Protein AF-A0A968E158-F1 (afdb_monomer_lite)

Foldseek 3Di:
DVVVCVVVVVPDDPDDDDQALVVVLVCCLVDPPPAQEDEEEQCRDDPAGSVNSVVSSCVSPVRRHYHYDYDDDD

Radius of gyration: 12.95 Å; chains: 1; bounding box: 38×27×29 Å

Secondary structure (DSSP, 8-state):
-HHHHGGGTTT-------SSHHHHHHHHHHSTTS-SEEEEETT-SSSS-HHHHHHHHHHH-TT-EEEEE-----

Structure (mmCIF, N/CA/C/O backbone):
data_AF-A0A968E158-F1
#
_entry.id   AF-A0A968E158-F1
#
loop_
_atom_site.group_PDB
_atom_site.id
_atom_site.type_symbol
_atom_site.label_atom_id
_atom_site.label_alt_id
_atom_site.label_comp_id
_atom_site.label_asym_id
_atom_site.label_entity_id
_atom_site.label_seq_id
_atom_site.pdbx_PDB_ins_code
_atom_site.Cartn_x
_atom_site.Cartn_y
_atom_site.Cartn_z
_atom_site.occupancy
_atom_site.B_iso_or_equiv
_atom_site.auth_seq_id
_atom_site.auth_comp_id
_atom_site.auth_asym_id
_atom_site.auth_atom_id
_atom_site.pdbx_PDB_model_num
ATOM 1 N N . VAL A 1 1 ? -1.638 -2.753 -16.493 1.00 74.94 1 VAL A N 1
ATOM 2 C CA . VAL A 1 1 ? -2.067 -3.664 -15.401 1.00 74.94 1 VAL A CA 1
ATOM 3 C C . VAL A 1 1 ? -3.463 -4.269 -15.583 1.00 74.94 1 VAL A C 1
ATOM 5 O O . VAL A 1 1 ? -3.635 -5.418 -15.21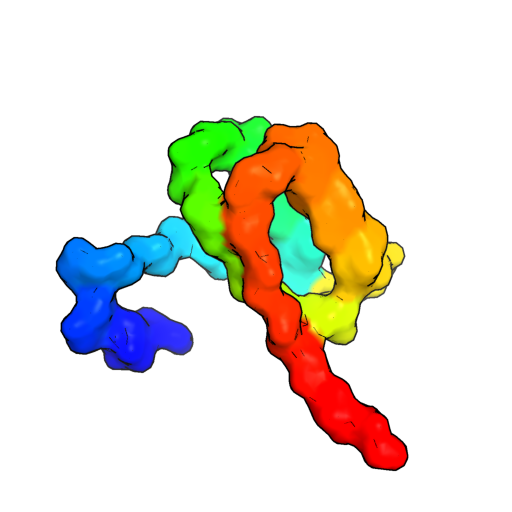3 1.00 74.94 1 VAL A O 1
ATOM 8 N N . ARG A 1 2 ? -4.449 -3.574 -16.182 1.00 81.50 2 ARG A N 1
ATOM 9 C CA . ARG A 1 2 ? -5.840 -4.078 -16.290 1.00 81.50 2 ARG A CA 1
ATOM 10 C C . ARG A 1 2 ? -5.974 -5.454 -16.967 1.00 81.50 2 ARG A C 1
ATOM 12 O O . ARG A 1 2 ? -6.565 -6.347 -16.383 1.00 81.50 2 ARG A O 1
ATOM 19 N N . ASN A 1 3 ? -5.340 -5.671 -18.124 1.00 85.31 3 ASN A N 1
ATOM 20 C CA . ASN A 1 3 ? -5.396 -6.970 -18.822 1.00 85.31 3 ASN A CA 1
ATOM 21 C C . ASN A 1 3 ? -4.820 -8.137 -18.004 1.00 85.31 3 ASN A C 1
ATOM 23 O O . ASN A 1 3 ? -5.280 -9.262 -18.148 1.00 85.31 3 ASN A O 1
ATOM 27 N N . THR A 1 4 ? -3.835 -7.871 -17.143 1.00 84.62 4 THR A N 1
ATOM 28 C CA . THR A 1 4 ? -3.229 -8.875 -16.255 1.00 84.62 4 THR A CA 1
ATOM 29 C C . THR A 1 4 ? -4.181 -9.287 -15.136 1.00 84.62 4 THR A C 1
ATOM 31 O O . THR A 1 4 ? -4.159 -10.433 -14.703 1.00 84.62 4 THR A O 1
ATOM 34 N N . LEU A 1 5 ? -5.028 -8.361 -14.679 1.00 87.50 5 LEU A N 1
ATOM 35 C CA . LEU A 1 5 ? -6.012 -8.613 -13.627 1.00 87.50 5 LEU A CA 1
ATOM 36 C C . LEU A 1 5 ? -7.315 -9.208 -14.163 1.00 87.50 5 LEU A C 1
ATOM 38 O O . LEU A 1 5 ? -8.069 -9.770 -13.379 1.00 87.50 5 LEU A O 1
ATOM 42 N N . LYS A 1 6 ? -7.546 -9.144 -15.481 1.00 89.06 6 LYS A N 1
ATOM 43 C CA . LYS A 1 6 ? -8.766 -9.631 -16.136 1.00 89.06 6 LYS A CA 1
ATOM 44 C C . LYS A 1 6 ? -9.202 -11.045 -15.711 1.00 89.06 6 LYS A C 1
ATOM 46 O O . LYS A 1 6 ? -10.377 -11.227 -15.413 1.00 89.06 6 LYS A O 1
ATOM 51 N N . PRO A 1 7 ? -8.303 -12.045 -15.606 1.00 91.81 7 PRO A N 1
ATOM 52 C CA . PRO A 1 7 ? -8.683 -13.390 -15.158 1.00 91.81 7 PRO A CA 1
ATOM 53 C C . PRO A 1 7 ? -9.135 -13.474 -13.690 1.00 91.81 7 PRO A C 1
ATOM 55 O O . PRO A 1 7 ? -9.664 -14.498 -13.272 1.00 91.81 7 PRO A O 1
ATOM 58 N N . PHE A 1 8 ? -8.898 -12.426 -12.899 1.00 91.62 8 PHE A N 1
ATOM 59 C CA . PHE A 1 8 ? -9.142 -12.375 -11.459 1.00 91.62 8 PHE A CA 1
ATOM 60 C C . PHE A 1 8 ? -10.157 -11.293 -11.065 1.00 91.62 8 PHE A C 1
ATOM 62 O O . PHE A 1 8 ? -10.275 -10.997 -9.879 1.00 91.62 8 PHE A O 1
ATOM 69 N N . GLU A 1 9 ? -10.892 -10.711 -12.018 1.00 88.19 9 GLU A N 1
ATOM 70 C CA . GLU A 1 9 ? -11.814 -9.584 -11.781 1.00 88.19 9 GLU A CA 1
ATOM 71 C C . GLU A 1 9 ? -12.918 -9.892 -10.753 1.00 88.19 9 GLU A C 1
ATOM 73 O O . GLU A 1 9 ? -13.396 -8.986 -10.078 1.00 88.19 9 GLU A O 1
ATOM 78 N N . GLU A 1 10 ? -13.280 -11.165 -10.566 1.00 91.56 10 GLU A N 1
ATOM 79 C CA . GLU A 1 10 ? -14.245 -11.594 -9.540 1.00 91.56 10 GLU A CA 1
ATOM 80 C C . GLU A 1 10 ? -13.679 -11.563 -8.110 1.00 91.56 10 GLU A C 1
ATOM 82 O O . GLU A 1 10 ? -14.434 -11.586 -7.140 1.00 91.56 10 GLU A O 1
ATOM 87 N N . ARG A 1 11 ? -12.349 -11.547 -7.962 1.00 90.94 11 ARG A N 1
ATOM 88 C CA . ARG A 1 11 ? -11.650 -11.621 -6.665 1.00 90.94 11 ARG A CA 1
ATOM 89 C C . ARG A 1 11 ? -10.835 -10.374 -6.352 1.00 90.94 11 ARG A C 1
ATOM 91 O O . ARG A 1 11 ? -10.577 -10.097 -5.186 1.00 90.94 11 ARG A O 1
ATOM 98 N N . LEU A 1 12 ? -10.389 -9.657 -7.380 1.00 90.44 12 LEU A N 1
ATOM 99 C CA . LEU A 1 12 ? -9.523 -8.493 -7.273 1.00 90.44 12 LEU A CA 1
ATOM 100 C C . LEU A 1 12 ? -10.135 -7.330 -8.042 1.00 90.44 12 LEU A C 1
ATOM 102 O O . LEU A 1 12 ? -10.349 -7.407 -9.251 1.00 90.44 12 LEU A O 1
ATOM 106 N N . ILE A 1 13 ? -10.342 -6.219 -7.341 1.00 91.06 13 ILE A N 1
ATOM 107 C CA . ILE A 1 13 ? -10.846 -4.983 -7.930 1.00 91.06 13 ILE A CA 1
ATOM 108 C C . ILE A 1 13 ? -9.730 -3.948 -7.878 1.00 91.06 13 ILE A C 1
ATOM 110 O O . ILE A 1 13 ? -9.298 -3.526 -6.807 1.00 91.06 13 ILE A O 1
ATOM 114 N N . LEU A 1 14 ? -9.272 -3.507 -9.049 1.00 90.62 14 LEU A N 1
ATOM 115 C CA . LEU A 1 14 ? -8.377 -2.361 -9.133 1.00 90.62 14 LEU A CA 1
ATOM 116 C C . LEU A 1 14 ? -9.192 -1.084 -8.929 1.00 90.62 14 LEU A C 1
ATOM 118 O O . LEU A 1 14 ? -9.852 -0.614 -9.857 1.00 90.62 14 LEU A O 1
ATOM 122 N N . ARG A 1 15 ? -9.157 -0.549 -7.707 1.00 92.31 15 ARG A N 1
ATOM 123 C CA . ARG A 1 15 ? -9.905 0.658 -7.344 1.00 92.31 15 ARG A CA 1
ATOM 124 C C . ARG A 1 15 ? -9.319 1.914 -7.982 1.00 92.31 15 ARG A C 1
ATOM 126 O O . ARG A 1 15 ? -10.003 2.549 -8.776 1.00 92.31 15 ARG A O 1
ATOM 133 N N . ASP A 1 16 ? -8.059 2.217 -7.682 1.00 93.62 16 ASP A N 1
ATOM 134 C CA . ASP A 1 16 ? -7.384 3.441 -8.116 1.00 93.62 16 ASP A CA 1
ATOM 135 C C . ASP A 1 16 ? -5.917 3.167 -8.475 1.00 93.62 16 ASP A C 1
ATOM 137 O O . ASP A 1 16 ? -5.316 2.199 -8.009 1.00 93.62 16 ASP A O 1
ATOM 141 N N . ILE A 1 17 ? -5.345 4.020 -9.329 1.00 91.75 17 ILE A N 1
ATOM 142 C CA . ILE A 1 17 ? -3.924 4.005 -9.699 1.00 91.75 17 ILE A CA 1
ATOM 143 C C . ILE A 1 17 ? -3.395 5.427 -9.529 1.00 91.75 17 ILE A C 1
ATOM 145 O O . ILE A 1 17 ? -3.970 6.357 -10.094 1.00 91.75 17 ILE A O 1
ATOM 149 N N . THR A 1 18 ? -2.289 5.592 -8.805 1.00 89.62 18 THR A N 1
ATOM 150 C CA . THR A 1 18 ? -1.608 6.884 -8.648 1.00 89.62 18 THR A CA 1
ATOM 151 C C . THR A 1 18 ? -0.178 6.816 -9.167 1.00 89.62 18 THR A C 1
ATOM 153 O O . THR A 1 18 ? 0.436 5.750 -9.211 1.00 89.62 18 THR A O 1
ATOM 156 N N . SER A 1 19 ? 0.348 7.964 -9.588 1.00 86.44 19 SER A N 1
ATOM 157 C CA . SER A 1 19 ? 1.727 8.112 -10.066 1.00 86.44 19 SER A CA 1
ATOM 158 C C . SER A 1 19 ? 2.720 8.509 -8.971 1.00 86.44 19 SER A C 1
ATOM 160 O O . SER A 1 19 ? 3.924 8.419 -9.192 1.00 86.44 19 SER A O 1
ATOM 162 N N . ASP A 1 20 ? 2.237 8.951 -7.808 1.00 87.12 20 ASP A N 1
ATOM 163 C CA . ASP A 1 20 ? 3.059 9.404 -6.687 1.00 87.12 20 ASP A CA 1
ATOM 164 C C . ASP A 1 20 ? 2.402 9.101 -5.327 1.00 87.12 20 ASP A C 1
ATOM 166 O O . ASP A 1 20 ? 1.210 8.776 -5.227 1.00 87.12 20 ASP A O 1
ATOM 170 N N . GLY A 1 21 ? 3.210 9.201 -4.268 1.00 86.25 21 GLY A N 1
ATOM 171 C CA . GLY A 1 21 ? 2.800 8.897 -2.898 1.00 86.25 21 GLY A CA 1
ATOM 172 C C . GLY A 1 21 ? 1.870 9.931 -2.254 1.00 86.25 21 GLY A C 1
ATOM 173 O O . GLY A 1 21 ? 1.086 9.564 -1.380 1.00 86.25 21 GLY A O 1
ATOM 174 N N . HIS A 1 22 ? 1.909 11.202 -2.672 1.00 89.81 22 HIS A N 1
ATOM 175 C CA . HIS A 1 22 ? 1.036 12.234 -2.096 1.00 89.81 22 HIS A CA 1
ATOM 176 C C . HIS A 1 22 ? -0.403 12.026 -2.559 1.00 89.81 22 HIS A C 1
ATOM 178 O O . HIS A 1 22 ? -1.314 11.994 -1.733 1.00 89.81 22 HIS A O 1
ATOM 184 N N . ALA A 1 23 ? -0.599 11.800 -3.860 1.00 90.94 23 ALA A N 1
ATOM 185 C CA . ALA A 1 23 ? -1.905 11.472 -4.419 1.00 90.94 23 ALA A CA 1
ATOM 186 C C . ALA A 1 23 ? -2.498 10.205 -3.776 1.00 90.94 23 ALA A C 1
ATOM 188 O O . ALA A 1 23 ? -3.686 10.175 -3.454 1.00 90.94 23 ALA A O 1
ATOM 189 N N . ALA A 1 24 ? -1.669 9.183 -3.523 1.00 91.75 24 ALA A N 1
ATOM 190 C CA . ALA A 1 24 ? -2.100 7.965 -2.835 1.00 91.75 24 ALA A CA 1
ATOM 191 C C . ALA A 1 24 ? -2.598 8.252 -1.410 1.00 91.75 24 ALA A C 1
ATOM 193 O O . ALA A 1 24 ? -3.666 7.782 -1.020 1.00 91.75 24 ALA A O 1
ATOM 194 N N . LEU A 1 25 ? -1.853 9.048 -0.636 1.00 92.38 25 LEU A N 1
ATOM 195 C CA . LEU A 1 25 ? -2.235 9.398 0.733 1.00 92.38 25 LEU A CA 1
ATOM 196 C C . LEU A 1 25 ? -3.542 10.186 0.789 1.00 92.38 25 LEU A C 1
ATOM 198 O O . LEU A 1 25 ? -4.376 9.914 1.652 1.00 92.38 25 LEU A O 1
ATOM 202 N N . GLU A 1 26 ? -3.743 11.134 -0.123 1.00 93.81 26 GLU A N 1
ATOM 203 C CA . GLU A 1 26 ? -4.991 11.894 -0.174 1.00 93.81 26 GLU A CA 1
ATOM 204 C C . GLU A 1 26 ? -6.185 11.006 -0.540 1.00 93.81 26 GLU A C 1
ATOM 206 O O . GLU A 1 26 ? -7.224 11.088 0.120 1.00 93.81 26 GLU A O 1
ATOM 211 N N . LEU A 1 27 ? -6.028 10.076 -1.491 1.00 94.50 27 LEU A N 1
ATOM 212 C CA . LEU A 1 27 ? -7.076 9.101 -1.807 1.00 94.50 27 LEU A CA 1
ATOM 213 C C . LEU A 1 27 ? -7.434 8.228 -0.604 1.00 94.50 27 LEU A C 1
ATOM 215 O O . LEU A 1 27 ? -8.619 8.072 -0.305 1.00 94.50 27 LEU A O 1
ATOM 219 N N . LEU A 1 28 ? -6.436 7.708 0.115 1.00 93.94 28 LEU A N 1
ATOM 220 C CA . LEU A 1 28 ? -6.654 6.873 1.300 1.00 93.94 28 LEU A CA 1
ATOM 221 C C . LEU A 1 28 ? -7.376 7.637 2.418 1.00 93.94 28 LEU A C 1
ATOM 223 O O . LEU A 1 28 ? -8.291 7.102 3.043 1.00 93.94 28 LEU A O 1
ATOM 227 N N . LYS A 1 29 ? -7.017 8.906 2.648 1.00 93.44 29 LYS A N 1
ATOM 228 C CA . LYS A 1 29 ? -7.681 9.757 3.651 1.00 93.44 29 LYS A CA 1
ATOM 229 C C . LYS A 1 29 ? -9.137 10.048 3.292 1.00 93.44 29 LYS A C 1
ATOM 231 O O . LYS A 1 29 ? -9.987 10.059 4.183 1.00 93.44 29 LYS A O 1
ATOM 236 N N . GLN A 1 30 ? -9.418 10.292 2.012 1.00 94.12 30 GLN A N 1
ATOM 237 C CA . GLN A 1 30 ? -10.761 10.610 1.516 1.00 94.12 30 GLN A CA 1
ATOM 238 C C . GLN A 1 30 ? -11.664 9.371 1.424 1.00 94.12 30 GLN A C 1
ATOM 240 O O . GLN A 1 30 ? -12.882 9.482 1.549 1.00 94.12 30 GLN A O 1
ATOM 245 N N . ASN A 1 31 ? -11.079 8.186 1.237 1.00 89.88 31 ASN A N 1
ATOM 246 C CA . ASN A 1 31 ? -11.786 6.932 0.992 1.00 89.88 31 ASN A CA 1
ATOM 247 C C . ASN A 1 31 ? -11.413 5.866 2.033 1.00 89.88 31 ASN A C 1
ATOM 249 O O . ASN A 1 31 ? -10.883 4.804 1.700 1.00 89.88 31 ASN A O 1
ATOM 253 N N . LYS A 1 32 ? -11.719 6.137 3.305 1.00 85.62 32 LYS A N 1
ATOM 254 C CA . LYS A 1 32 ? -11.475 5.184 4.400 1.00 85.62 32 LYS A CA 1
ATOM 255 C C . LYS A 1 32 ? -12.185 3.846 4.155 1.00 85.62 32 LYS A C 1
ATOM 257 O O . LYS A 1 32 ? -13.317 3.830 3.674 1.00 85.62 32 LYS A O 1
ATOM 262 N N . ASN A 1 33 ? -11.532 2.741 4.522 1.00 86.62 33 ASN A N 1
ATOM 263 C CA . ASN A 1 33 ? -12.047 1.365 4.434 1.00 86.62 33 ASN A CA 1
ATOM 264 C C . ASN A 1 33 ? -12.471 0.921 3.020 1.00 86.62 33 ASN A C 1
ATOM 266 O O . ASN A 1 33 ? -13.342 0.065 2.870 1.00 86.62 33 ASN A O 1
ATOM 270 N N . ARG A 1 34 ? -11.906 1.526 1.967 1.00 92.44 34 ARG A N 1
ATOM 271 C CA . ARG A 1 34 ? -12.188 1.154 0.566 1.00 92.44 34 ARG A CA 1
ATOM 272 C C . ARG A 1 34 ? -11.085 0.348 -0.103 1.00 92.44 34 ARG A C 1
ATOM 274 O O . ARG A 1 34 ? -11.247 -0.054 -1.254 1.00 92.44 34 ARG A O 1
ATOM 281 N N . TYR A 1 35 ? -9.984 0.151 0.602 1.00 94.88 35 TYR A N 1
ATOM 282 C CA . TYR A 1 35 ? -8.820 -0.560 0.117 1.00 94.88 35 TYR A CA 1
ATOM 283 C C . TYR A 1 35 ? -8.439 -1.590 1.167 1.00 94.88 35 TYR A C 1
ATOM 285 O O . TYR A 1 35 ? -8.439 -1.281 2.354 1.00 94.88 35 TYR A O 1
ATOM 293 N N . ASP A 1 36 ? -8.089 -2.786 0.712 1.00 94.62 36 ASP A N 1
ATOM 294 C CA . ASP A 1 36 ? -7.561 -3.849 1.571 1.00 94.62 36 ASP A CA 1
ATOM 295 C C . ASP A 1 36 ? -6.035 -3.955 1.438 1.00 94.62 36 ASP A C 1
ATOM 297 O O . ASP A 1 36 ? -5.326 -4.317 2.381 1.00 94.62 36 ASP A O 1
ATOM 301 N N . VAL A 1 37 ? -5.518 -3.607 0.253 1.00 94.62 37 VAL A N 1
ATOM 302 C CA . VAL A 1 37 ? -4.109 -3.737 -0.122 1.00 94.62 37 VAL A CA 1
ATOM 303 C C . VAL A 1 37 ? -3.651 -2.514 -0.915 1.00 94.62 37 VAL A C 1
ATOM 305 O O . VAL A 1 37 ? -4.328 -2.073 -1.844 1.00 94.62 37 VAL A O 1
ATOM 308 N N . VAL A 1 38 ? -2.458 -2.015 -0.595 1.00 94.50 38 VAL A N 1
ATOM 309 C CA . VAL A 1 38 ? -1.696 -1.055 -1.400 1.00 94.50 38 VAL A CA 1
ATOM 310 C C . VAL A 1 38 ? -0.492 -1.763 -2.001 1.00 94.50 38 VAL A C 1
ATOM 312 O O . VAL A 1 38 ? 0.258 -2.435 -1.296 1.00 94.50 38 VAL A O 1
ATOM 315 N N . ILE A 1 39 ? -0.289 -1.583 -3.304 1.00 93.00 39 ILE A N 1
ATOM 316 C CA . ILE A 1 39 ? 0.911 -2.037 -4.008 1.00 93.00 39 ILE A CA 1
ATOM 317 C C . ILE A 1 39 ? 1.687 -0.794 -4.432 1.00 93.00 39 ILE A C 1
ATOM 319 O O . ILE A 1 39 ? 1.140 0.058 -5.130 1.00 93.00 39 ILE A O 1
ATOM 323 N N . MET A 1 40 ? 2.942 -0.682 -4.006 1.00 90.62 40 MET A N 1
ATOM 324 C CA . MET A 1 40 ? 3.770 0.501 -4.255 1.00 90.62 40 MET A CA 1
ATOM 325 C C . MET A 1 40 ? 5.210 0.129 -4.603 1.00 90.62 40 MET A C 1
ATOM 327 O O . MET A 1 40 ? 5.709 -0.892 -4.140 1.00 90.62 40 MET A O 1
ATOM 331 N N . ASP A 1 41 ? 5.892 0.971 -5.378 1.00 88.12 41 ASP A N 1
ATOM 332 C CA . ASP A 1 41 ? 7.346 0.882 -5.554 1.00 88.12 41 ASP A CA 1
ATOM 333 C C . ASP A 1 41 ? 8.051 1.560 -4.358 1.00 88.12 41 ASP A C 1
ATOM 335 O O . ASP A 1 41 ? 7.620 2.613 -3.879 1.00 88.12 41 ASP A O 1
ATOM 339 N N . PHE A 1 42 ? 9.121 0.964 -3.832 1.00 83.56 42 PHE A N 1
ATOM 340 C CA . PHE A 1 42 ? 9.904 1.558 -2.746 1.00 83.56 42 PHE A CA 1
ATOM 341 C C . PHE A 1 42 ? 10.579 2.870 -3.169 1.00 83.56 42 PHE A C 1
ATOM 343 O O . PHE A 1 42 ? 10.734 3.781 -2.355 1.00 83.56 42 PHE A O 1
ATOM 350 N N . GLN A 1 43 ? 10.963 2.971 -4.444 1.00 78.12 43 GLN A N 1
ATOM 351 C CA . GLN A 1 43 ? 11.640 4.128 -5.028 1.00 78.12 43 GLN A CA 1
ATOM 352 C C . GLN A 1 43 ? 10.674 5.087 -5.743 1.00 78.12 43 GLN A C 1
ATOM 354 O O . GLN A 1 43 ? 11.098 5.785 -6.666 1.00 78.12 43 GLN A O 1
ATOM 359 N N . ILE A 1 44 ? 9.387 5.121 -5.365 1.00 72.38 44 ILE A N 1
ATOM 360 C CA . ILE A 1 44 ? 8.404 6.045 -5.961 1.00 72.38 44 ILE A CA 1
ATOM 361 C C . ILE A 1 44 ? 8.979 7.466 -6.055 1.00 72.38 44 ILE A C 1
ATOM 363 O O . ILE A 1 44 ? 9.544 8.000 -5.100 1.00 72.38 44 ILE A O 1
ATOM 367 N N . ALA A 1 45 ? 8.815 8.076 -7.229 1.00 57.62 45 ALA A N 1
ATOM 368 C CA . ALA A 1 45 ? 9.259 9.435 -7.492 1.00 57.62 45 ALA A CA 1
ATOM 369 C C . ALA A 1 45 ? 8.483 10.444 -6.626 1.00 57.62 45 ALA A C 1
ATOM 371 O O . ALA A 1 45 ? 7.254 10.409 -6.552 1.00 57.62 45 ALA A O 1
ATOM 372 N N . GLY A 1 46 ? 9.208 11.361 -5.984 1.00 62.66 46 GLY A N 1
ATOM 373 C CA . GLY A 1 46 ? 8.645 12.409 -5.134 1.00 62.66 46 GLY A CA 1
ATOM 374 C C . GLY A 1 46 ? 9.540 12.737 -3.938 1.00 62.66 46 GLY A C 1
ATOM 3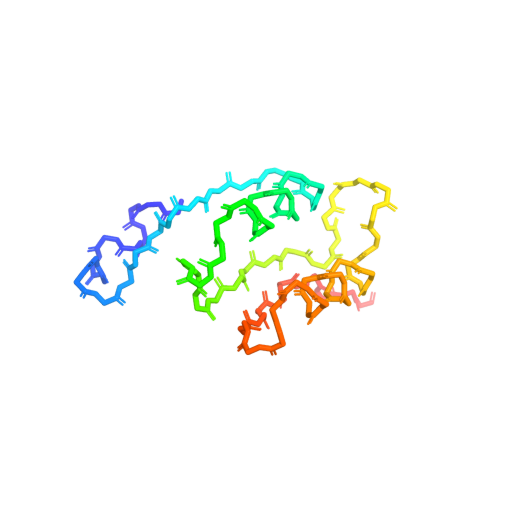75 O O . GLY A 1 46 ? 10.640 12.211 -3.802 1.00 62.66 46 GLY A O 1
ATOM 376 N N . SER A 1 47 ? 9.060 13.620 -3.059 1.00 62.09 47 SER A N 1
ATOM 377 C CA . SER A 1 47 ? 9.745 13.989 -1.809 1.00 62.09 47 SER A CA 1
ATOM 378 C C . SER A 1 47 ? 9.479 13.021 -0.649 1.00 62.09 47 SER A C 1
ATOM 380 O O . SER A 1 47 ? 10.117 13.131 0.397 1.00 62.09 47 SER A O 1
ATOM 382 N N . LEU A 1 48 ? 8.540 12.079 -0.809 1.00 67.44 48 LEU A N 1
ATOM 383 C CA . LEU A 1 48 ? 8.218 11.078 0.205 1.00 67.44 48 LEU A CA 1
ATOM 384 C C . LEU A 1 48 ? 9.041 9.810 -0.034 1.00 67.44 48 LEU A C 1
ATOM 386 O O . LEU A 1 48 ? 8.881 9.143 -1.052 1.00 67.44 48 LEU A O 1
ATOM 390 N N . THR A 1 49 ? 9.901 9.460 0.920 1.00 77.38 49 THR A N 1
ATOM 391 C CA . THR A 1 49 ? 10.624 8.183 0.904 1.00 77.38 49 THR A CA 1
ATOM 392 C C . THR A 1 49 ? 9.656 7.012 1.109 1.00 77.38 49 THR A C 1
ATOM 394 O O . THR A 1 49 ? 8.629 7.165 1.779 1.00 77.38 49 THR A O 1
ATOM 397 N N . GLY A 1 50 ? 9.986 5.828 0.572 1.00 79.81 50 GLY A N 1
ATOM 398 C CA . GLY A 1 50 ? 9.140 4.631 0.681 1.00 79.81 50 GLY A CA 1
ATOM 399 C C . GLY A 1 50 ? 8.758 4.283 2.125 1.00 79.81 50 GLY A C 1
ATOM 400 O O . GLY A 1 50 ? 7.594 4.009 2.407 1.00 79.81 50 GLY A O 1
ATOM 401 N N . GLU A 1 51 ? 9.699 4.392 3.066 1.00 85.88 51 GLU A N 1
ATOM 402 C CA . GLU A 1 51 ? 9.445 4.169 4.497 1.00 85.88 51 GLU A CA 1
ATOM 403 C C . GLU A 1 51 ? 8.455 5.184 5.091 1.00 85.88 51 GLU A C 1
ATOM 405 O O . GLU A 1 51 ? 7.518 4.805 5.799 1.00 85.88 51 GLU A O 1
ATOM 410 N N . ASN A 1 52 ? 8.622 6.476 4.786 1.00 89.62 52 ASN A N 1
ATOM 411 C CA . ASN A 1 52 ? 7.707 7.499 5.286 1.00 89.62 52 ASN A CA 1
ATOM 412 C C . ASN A 1 52 ? 6.298 7.288 4.717 1.00 89.62 52 ASN A C 1
ATOM 414 O O . ASN A 1 52 ? 5.319 7.409 5.449 1.00 89.62 52 ASN A O 1
ATOM 418 N N . LEU A 1 53 ? 6.182 6.893 3.445 1.00 90.31 53 LEU A N 1
ATOM 419 C CA . LEU A 1 53 ? 4.888 6.596 2.831 1.00 90.31 53 LEU A CA 1
ATOM 420 C C . LEU A 1 53 ? 4.191 5.438 3.548 1.00 90.31 53 LEU A C 1
ATOM 422 O O . LEU A 1 53 ? 3.035 5.578 3.938 1.00 90.31 53 LEU A O 1
ATOM 426 N N . ILE A 1 54 ? 4.911 4.346 3.815 1.00 92.75 54 ILE A N 1
ATOM 427 C CA . ILE A 1 54 ? 4.395 3.207 4.587 1.00 92.75 54 ILE A CA 1
ATOM 428 C C . ILE A 1 54 ? 3.882 3.671 5.954 1.00 92.75 54 ILE A C 1
ATOM 430 O O . ILE A 1 54 ? 2.761 3.337 6.344 1.00 92.75 54 ILE A O 1
ATOM 434 N N . ARG A 1 55 ? 4.667 4.483 6.672 1.00 93.94 55 ARG A N 1
ATOM 435 C CA . ARG A 1 55 ? 4.276 5.004 7.986 1.00 93.94 55 ARG A CA 1
ATOM 436 C C . ARG A 1 55 ? 3.011 5.858 7.906 1.00 93.94 55 ARG A C 1
ATOM 438 O O . ARG A 1 55 ? 2.108 5.668 8.713 1.00 93.94 55 ARG A O 1
ATOM 445 N N . GLN A 1 56 ? 2.930 6.776 6.946 1.00 93.81 56 GLN A N 1
ATOM 446 C CA . GLN A 1 56 ? 1.762 7.642 6.764 1.00 93.81 56 GLN A CA 1
ATOM 447 C C . GLN A 1 56 ? 0.511 6.838 6.395 1.00 93.81 56 GLN A C 1
ATOM 449 O O . GLN A 1 56 ? -0.552 7.078 6.961 1.00 93.81 56 GLN A O 1
ATOM 454 N N . ILE A 1 57 ? 0.638 5.840 5.518 1.00 93.75 57 ILE A N 1
ATOM 455 C CA . ILE A 1 57 ? -0.460 4.930 5.174 1.00 93.75 57 ILE A CA 1
ATOM 456 C C . ILE A 1 57 ? -0.972 4.214 6.429 1.00 93.75 57 ILE A C 1
ATOM 458 O O . ILE A 1 57 ? -2.173 4.197 6.679 1.00 93.75 57 ILE A O 1
ATOM 462 N N . LYS A 1 58 ? -0.068 3.689 7.264 1.00 94.50 58 LYS A N 1
ATOM 463 C CA . LYS A 1 58 ? -0.434 3.000 8.511 1.00 94.50 58 LYS A CA 1
ATOM 464 C C . LYS A 1 58 ? -1.045 3.912 9.574 1.00 94.50 58 LYS A C 1
ATOM 466 O O . LYS A 1 58 ? -1.800 3.429 10.411 1.00 94.50 58 LYS A O 1
ATOM 471 N N . LEU A 1 59 ? -0.746 5.211 9.548 1.00 95.00 59 LEU A N 1
ATOM 472 C CA . LEU A 1 59 ? -1.436 6.197 10.386 1.00 95.00 59 LEU A CA 1
ATOM 473 C C . LEU A 1 59 ? -2.866 6.466 9.901 1.00 95.00 59 LEU A C 1
ATOM 475 O O . LEU A 1 59 ? -3.735 6.758 10.719 1.00 95.00 59 LEU A O 1
ATOM 479 N N . VAL A 1 60 ? -3.110 6.379 8.590 1.00 93.38 60 VAL A N 1
ATOM 480 C CA . VAL A 1 60 ? -4.457 6.509 8.014 1.00 93.38 60 VAL A CA 1
ATOM 481 C C . VAL A 1 60 ? -5.290 5.267 8.316 1.00 93.38 60 VAL A C 1
ATOM 483 O O . VAL A 1 60 ? -6.428 5.397 8.765 1.00 93.38 60 VAL A O 1
ATOM 486 N N . ASP A 1 61 ? -4.717 4.085 8.092 1.00 94.19 61 ASP A N 1
ATOM 487 C CA . ASP A 1 61 ? -5.345 2.799 8.376 1.00 94.19 61 ASP A CA 1
ATOM 488 C C . ASP A 1 61 ? -4.288 1.745 8.774 1.00 94.19 61 ASP A C 1
ATOM 490 O O . ASP A 1 61 ? -3.526 1.259 7.928 1.00 94.19 61 ASP A O 1
ATOM 494 N N . PRO A 1 62 ? -4.234 1.350 10.059 1.00 94.44 62 PRO A N 1
ATOM 495 C CA . PRO A 1 62 ? -3.312 0.321 10.529 1.00 94.44 62 PRO A CA 1
ATOM 496 C C . PRO A 1 62 ? -3.551 -1.067 9.911 1.00 94.44 62 PRO A C 1
ATOM 498 O O . PRO A 1 62 ? -2.599 -1.850 9.792 1.00 94.44 62 PRO A O 1
ATOM 501 N N . ALA A 1 63 ? -4.791 -1.383 9.516 1.00 94.81 63 ALA A N 1
ATOM 502 C CA . ALA A 1 63 ? -5.184 -2.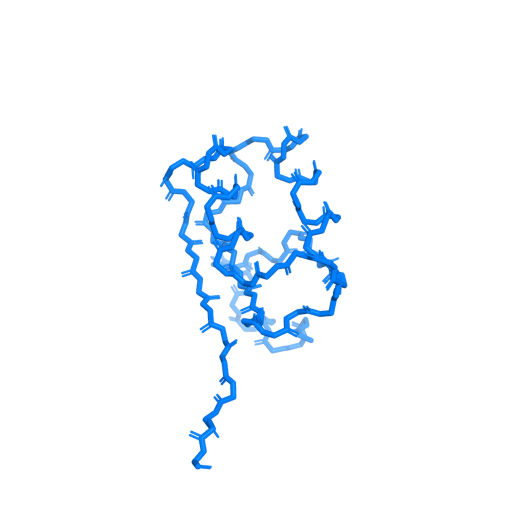694 9.001 1.00 94.81 63 ALA A CA 1
ATOM 503 C C . ALA A 1 63 ? -4.788 -2.903 7.530 1.00 94.81 63 ALA A C 1
ATOM 505 O O . ALA A 1 6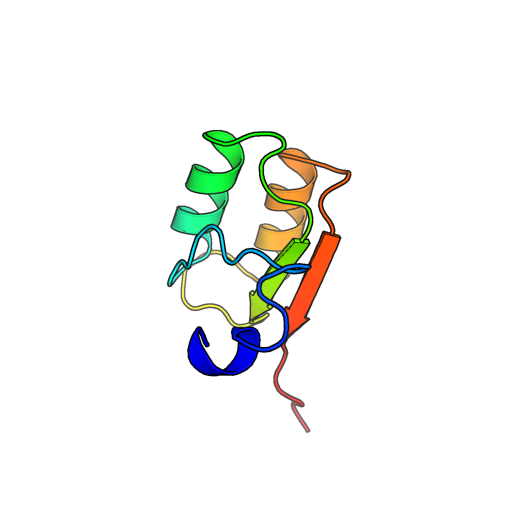3 ? -4.583 -4.045 7.108 1.00 94.81 63 ALA A O 1
ATOM 506 N N . LEU A 1 64 ? -4.608 -1.814 6.776 1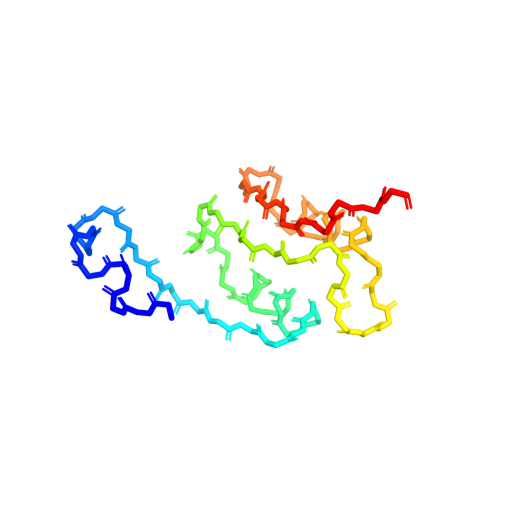.00 94.94 64 LEU A N 1
ATOM 507 C CA . LEU A 1 64 ? -4.311 -1.845 5.346 1.00 94.94 64 LEU A CA 1
ATOM 508 C C . LEU A 1 64 ? -3.004 -2.586 5.044 1.00 94.94 64 LEU A C 1
ATOM 510 O O . LEU A 1 64 ? -1.947 -2.227 5.568 1.00 94.94 64 LEU A O 1
ATOM 514 N N . GLN A 1 65 ? -3.038 -3.612 4.195 1.00 96.19 65 GLN A N 1
ATOM 515 C CA . GLN A 1 65 ? -1.833 -4.365 3.836 1.00 96.19 65 GLN A CA 1
ATOM 516 C C . GLN A 1 65 ? -1.013 -3.627 2.778 1.00 96.19 65 GLN A C 1
ATOM 518 O O . GLN A 1 65 ? -1.566 -2.982 1.892 1.00 96.19 65 GLN A O 1
ATOM 523 N N . ILE A 1 66 ? 0.317 -3.715 2.861 1.00 94.31 66 ILE A N 1
ATOM 524 C CA . ILE A 1 66 ? 1.218 -3.010 1.942 1.00 94.31 66 ILE A CA 1
ATOM 525 C C . ILE A 1 66 ? 2.179 -4.017 1.317 1.00 94.31 66 ILE A C 1
ATOM 527 O O . ILE A 1 66 ? 2.938 -4.680 2.022 1.00 94.31 66 ILE A O 1
ATOM 531 N N . ILE A 1 67 ? 2.152 -4.105 -0.010 1.00 94.19 67 ILE A N 1
ATOM 532 C CA . ILE A 1 67 ? 3.095 -4.877 -0.816 1.00 94.19 67 ILE A CA 1
ATOM 533 C C . ILE A 1 67 ? 4.052 -3.887 -1.468 1.00 94.19 67 ILE A C 1
ATOM 535 O O . ILE A 1 67 ? 3.657 -3.061 -2.293 1.00 94.19 67 ILE A O 1
ATOM 539 N N . VAL A 1 68 ? 5.322 -3.982 -1.092 1.00 90.69 68 VAL A N 1
ATOM 540 C CA . VAL A 1 68 ? 6.377 -3.131 -1.633 1.00 90.69 68 VAL A CA 1
ATOM 541 C C . VAL A 1 68 ? 7.097 -3.877 -2.749 1.00 90.69 68 VAL A C 1
ATOM 543 O O . VAL A 1 68 ? 7.610 -4.976 -2.549 1.00 90.69 68 VAL A O 1
ATOM 546 N N . VAL A 1 69 ? 7.155 -3.260 -3.922 1.00 89.00 69 VAL A N 1
ATOM 547 C CA . VAL A 1 69 ? 7.989 -3.678 -5.046 1.00 89.00 69 VAL A CA 1
ATOM 548 C C . VAL A 1 69 ? 9.287 -2.884 -4.965 1.00 89.00 69 VAL A C 1
ATOM 550 O O . VAL A 1 69 ? 9.263 -1.664 -4.867 1.00 89.00 69 VAL A O 1
ATOM 553 N N . THR A 1 70 ? 10.431 -3.557 -4.976 1.00 86.94 70 THR A N 1
ATOM 554 C CA . THR A 1 70 ? 11.740 -2.895 -4.940 1.00 86.94 70 THR A CA 1
ATOM 555 C C . THR A 1 70 ? 12.643 -3.465 -6.019 1.00 86.94 70 THR A C 1
ATOM 557 O O . THR A 1 70 ? 12.494 -4.620 -6.428 1.00 86.94 70 THR A O 1
ATOM 560 N N . LYS A 1 71 ? 13.599 -2.660 -6.481 1.00 84.75 71 LYS A N 1
ATOM 561 C CA . LYS A 1 71 ? 14.687 -3.155 -7.322 1.00 84.75 71 LYS A CA 1
ATOM 562 C C . LYS A 1 71 ? 15.665 -3.939 -6.451 1.00 84.75 71 LYS A C 1
ATOM 564 O O . LYS A 1 71 ? 15.970 -3.537 -5.330 1.00 84.75 71 LYS A O 1
ATOM 569 N N . MET A 1 72 ? 16.174 -5.047 -6.978 1.00 78.25 72 MET A N 1
ATOM 570 C CA . MET A 1 72 ? 17.316 -5.731 -6.382 1.00 78.25 72 MET A CA 1
ATOM 571 C C . MET A 1 72 ? 18.560 -4.886 -6.674 1.00 78.25 72 MET A C 1
ATOM 573 O O . MET A 1 72 ? 19.049 -4.878 -7.801 1.00 78.25 72 MET A O 1
ATOM 577 N N . THR A 1 73 ? 19.022 -4.118 -5.691 1.00 67.25 73 THR A N 1
ATOM 578 C CA . THR A 1 73 ? 20.296 -3.397 -5.788 1.00 67.25 73 THR A CA 1
ATOM 579 C C . THR A 1 73 ? 21.403 -4.369 -5.382 1.00 67.25 73 THR A C 1
ATOM 581 O O . THR A 1 73 ? 21.423 -4.803 -4.231 1.00 67.25 73 THR A O 1
ATOM 584 N N . VAL A 1 74 ? 22.254 -4.759 -6.338 1.00 51.25 74 VAL A N 1
ATOM 585 C CA . VAL A 1 74 ? 23.481 -5.552 -6.115 1.00 51.25 74 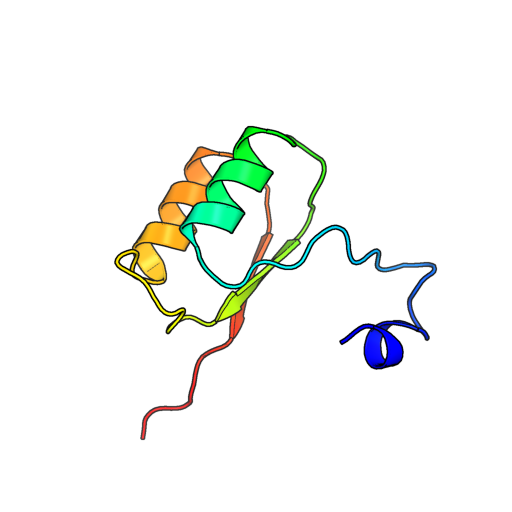VAL A CA 1
ATOM 586 C C . VAL A 1 74 ? 24.654 -4.606 -5.924 1.00 51.25 74 VAL A C 1
ATOM 588 O O . VAL A 1 74 ? 24.707 -3.612 -6.684 1.00 51.25 74 VAL A O 1
#

Sequence (74 aa):
VRNTLKPFEERLILRDITSDGHAALELLKQNKNRYDVVIMDFQIAGSLTGENLIRQIKLVDPALQIIVVTKMTV

pLDDT: mean 87.45, std 9.37, range [51.25, 96.19]